Protein AF-A0A968BNF8-F1 (afdb_monomer)

Secondary structure (DSSP, 8-state):
---S-SSEEE--SSGGG-EEESSS---EE----BSEEE-TTT--EEE--HHHHHHHHHHHHH-TTEEE---SB--TTSGGGGGG-

Mean predicted aligned error: 3.77 Å

Nearest PDB structures (foldseek):
  7xcn-assembly1_D  TM=8.728E-01  e=1.254E-03  Methanosarcina barkeri MS
  2qne-assembly1_B  TM=8.363E-01  e=4.793E-03  Desulfitobacterium hafniense Y51
  7xcl-assembly1_F  TM=7.989E-01  e=2.804E-03  Methanosarcina barkeri MS
  7xcm-assembly1_C  TM=8.293E-01  e=5.481E-03  Methanosarcina barkeri MS
  7xxf-assembly1_H  TM=3.297E-01  e=8.722E+00  Rhodopila globiformis

Structure (mmCIF, N/CA/C/O backbone):
data_AF-A0A968BNF8-F1
#
_entry.id   AF-A0A968BNF8-F1
#
loop_
_atom_site.group_PDB
_atom_site.id
_atom_site.type_symbol
_atom_site.label_atom_id
_atom_site.label_alt_id
_atom_site.label_comp_id
_atom_site.label_asym_id
_atom_site.label_entity_id
_atom_site.label_seq_id
_atom_site.pdbx_PDB_ins_code
_atom_site.Cartn_x
_atom_site.Cartn_y
_atom_site.Cartn_z
_atom_site.occupancy
_atom_site.B_iso_or_equiv
_atom_site.auth_seq_id
_atom_site.auth_comp_id
_atom_site.auth_asym_id
_atom_site.auth_atom_id
_atom_site.pdbx_PDB_model_num
ATOM 1 N N . MET A 1 1 ? 30.391 7.903 -4.297 1.00 55.25 1 MET A N 1
ATOM 2 C CA . MET A 1 1 ? 29.020 7.347 -4.225 1.00 55.25 1 MET A CA 1
ATOM 3 C C . MET A 1 1 ? 28.696 6.649 -5.548 1.00 55.25 1 MET A C 1
ATOM 5 O O . MET A 1 1 ? 28.200 7.313 -6.442 1.00 55.25 1 MET A O 1
ATOM 9 N N . SER A 1 2 ? 29.028 5.362 -5.726 1.00 82.44 2 SER A N 1
ATOM 10 C CA . SER A 1 2 ? 28.840 4.654 -7.018 1.00 82.44 2 SER A CA 1
ATOM 11 C C . SER A 1 2 ? 28.109 3.307 -6.926 1.00 82.44 2 SER A C 1
ATOM 13 O O . SER A 1 2 ? 28.011 2.614 -7.930 1.00 82.44 2 SER A O 1
ATOM 15 N N . TYR A 1 3 ? 27.612 2.918 -5.747 1.00 91.69 3 TYR A N 1
ATOM 16 C CA . TYR A 1 3 ? 26.958 1.614 -5.549 1.00 91.69 3 TYR A CA 1
ATOM 17 C C . TYR A 1 3 ? 25.432 1.657 -5.682 1.00 91.69 3 TYR A C 1
ATOM 19 O O . TYR A 1 3 ? 24.805 0.611 -5.811 1.00 91.69 3 TYR A O 1
ATOM 27 N N . ALA A 1 4 ? 24.822 2.846 -5.647 1.00 92.81 4 ALA A N 1
ATOM 28 C CA . ALA A 1 4 ? 23.382 2.973 -5.824 1.00 92.81 4 ALA A CA 1
ATOM 29 C C . ALA A 1 4 ? 23.025 2.820 -7.315 1.00 92.81 4 ALA A C 1
ATOM 31 O O . ALA A 1 4 ? 23.602 3.534 -8.145 1.00 92.81 4 ALA A O 1
ATOM 32 N N . PRO A 1 5 ? 22.096 1.917 -7.678 1.00 93.56 5 PRO A N 1
ATOM 33 C CA . PRO A 1 5 ? 21.679 1.755 -9.061 1.00 93.56 5 PRO A CA 1
ATOM 34 C C . PRO A 1 5 ? 20.956 3.015 -9.539 1.00 93.56 5 PRO A C 1
ATOM 36 O O . PRO A 1 5 ? 20.145 3.594 -8.820 1.00 93.56 5 PRO A O 1
ATOM 39 N N . ARG A 1 6 ? 21.237 3.432 -10.778 1.00 93.56 6 ARG A N 1
ATOM 40 C CA . ARG A 1 6 ? 20.547 4.578 -11.390 1.00 93.56 6 ARG A CA 1
ATOM 41 C C . ARG A 1 6 ? 19.073 4.287 -11.655 1.00 93.56 6 ARG A C 1
ATOM 43 O O . ARG A 1 6 ? 18.263 5.199 -11.565 1.00 93.56 6 ARG A O 1
ATOM 50 N N . PHE A 1 7 ? 18.763 3.032 -11.974 1.00 95.69 7 PHE A N 1
ATOM 51 C CA . PHE A 1 7 ? 17.432 2.543 -12.313 1.00 95.69 7 PHE A CA 1
ATOM 52 C C . PHE A 1 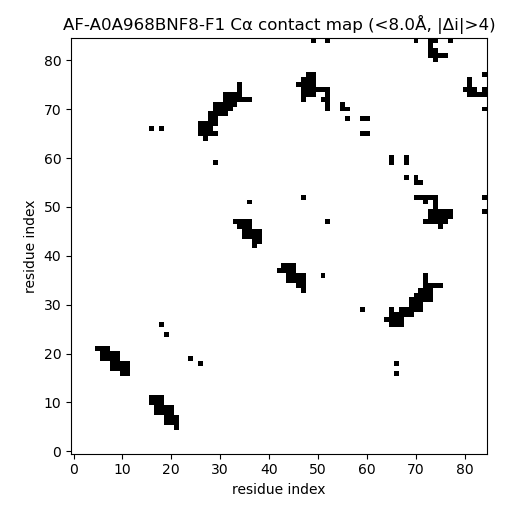7 ? 17.251 1.148 -11.732 1.00 95.69 7 PHE A C 1
ATOM 54 O O . PHE A 1 7 ? 18.209 0.374 -11.667 1.00 95.69 7 PHE A O 1
ATOM 61 N N . TYR A 1 8 ? 16.032 0.821 -11.326 1.00 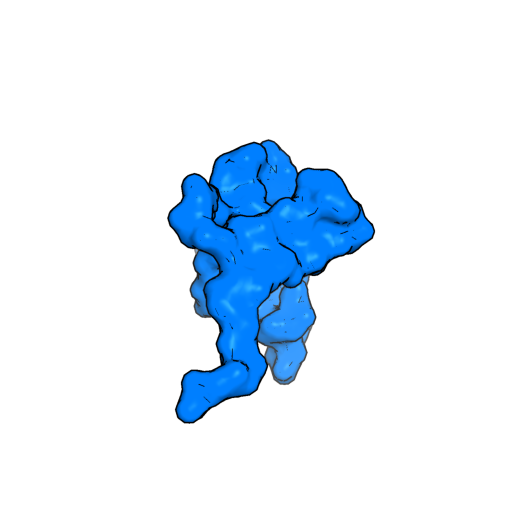96.00 8 TYR A N 1
ATOM 62 C CA . TYR A 1 8 ? 15.697 -0.501 -10.813 1.00 96.00 8 TYR A CA 1
ATOM 63 C C . TYR A 1 8 ? 14.215 -0.803 -11.030 1.00 96.00 8 TYR A C 1
ATOM 65 O O . TYR A 1 8 ? 13.418 0.079 -11.350 1.00 96.00 8 TYR A O 1
ATOM 73 N N . THR A 1 9 ? 13.857 -2.076 -10.886 1.00 96.75 9 THR A N 1
ATOM 74 C CA . THR A 1 9 ? 12.461 -2.516 -10.916 1.00 96.75 9 THR A CA 1
ATOM 75 C C . THR A 1 9 ? 11.988 -2.726 -9.487 1.00 96.75 9 THR A C 1
ATOM 77 O O . THR A 1 9 ? 12.654 -3.409 -8.709 1.00 96.75 9 THR A O 1
ATOM 80 N N . MET A 1 10 ? 10.843 -2.145 -9.145 1.00 96.62 10 MET A N 1
ATOM 81 C CA . MET A 1 10 ? 10.111 -2.507 -7.940 1.00 96.62 10 MET A CA 1
ATOM 82 C C . MET A 1 10 ? 9.242 -3.716 -8.282 1.00 96.62 10 MET A C 1
ATOM 84 O O . MET A 1 10 ? 8.220 -3.579 -8.954 1.00 96.62 10 MET A O 1
ATOM 88 N N . ALA 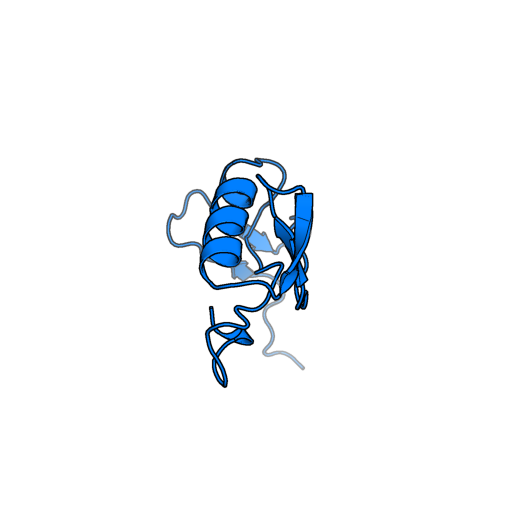A 1 11 ? 9.708 -4.900 -7.888 1.00 97.00 11 ALA A N 1
ATOM 89 C CA . ALA A 1 11 ? 9.051 -6.156 -8.221 1.00 97.00 11 ALA A CA 1
ATOM 90 C C . ALA A 1 11 ? 7.778 -6.350 -7.388 1.00 97.00 11 ALA A C 1
ATOM 92 O O . ALA A 1 11 ? 7.797 -6.220 -6.161 1.00 97.00 11 ALA A O 1
ATOM 93 N N . ALA A 1 12 ? 6.686 -6.697 -8.059 1.00 96.25 12 ALA A N 1
ATOM 94 C CA . ALA A 1 12 ? 5.423 -7.055 -7.441 1.00 96.25 12 ALA A CA 1
ATOM 95 C C . ALA A 1 12 ? 5.287 -8.580 -7.313 1.00 96.25 12 ALA A C 1
ATOM 97 O O . ALA A 1 12 ? 6.050 -9.367 -7.870 1.00 96.25 12 ALA A O 1
ATOM 98 N N . ARG A 1 13 ? 4.256 -9.030 -6.586 1.00 95.62 13 ARG A N 1
ATOM 99 C CA . ARG A 1 13 ? 3.920 -10.463 -6.495 1.00 95.62 13 ARG A CA 1
ATOM 100 C C . ARG A 1 13 ? 3.565 -11.064 -7.861 1.00 95.62 13 ARG A C 1
ATOM 102 O O . ARG A 1 13 ? 3.829 -12.237 -8.101 1.00 95.62 13 ARG A O 1
ATOM 109 N N . SER A 1 14 ? 2.919 -10.277 -8.719 1.00 95.75 14 SER A N 1
ATOM 110 C CA . SER A 1 14 ? 2.640 -10.628 -10.111 1.00 95.75 14 SER A CA 1
ATOM 111 C C . SER A 1 14 ? 3.483 -9.721 -11.008 1.00 95.75 14 SER A C 1
ATOM 113 O O . SER A 1 14 ? 3.330 -8.505 -10.887 1.00 95.75 14 SER A O 1
ATOM 115 N N . PRO A 1 15 ? 4.297 -10.267 -11.932 1.00 96.19 15 PRO A N 1
ATOM 116 C CA . PRO A 1 15 ? 5.145 -9.466 -12.822 1.00 96.19 15 PRO A CA 1
ATOM 117 C C . PRO A 1 15 ? 4.381 -8.447 -13.678 1.00 96.19 15 PRO A C 1
ATOM 119 O O . PRO A 1 15 ? 4.953 -7.473 -14.155 1.00 96.19 15 PRO A O 1
ATOM 122 N N . ALA A 1 16 ? 3.071 -8.647 -13.869 1.00 94.81 16 ALA A N 1
ATOM 123 C CA . ALA A 1 16 ? 2.206 -7.696 -14.568 1.00 94.81 16 ALA A CA 1
ATOM 124 C C . ALA A 1 16 ? 2.066 -6.341 -13.842 1.00 94.81 16 ALA A C 1
ATOM 126 O O . ALA A 1 16 ? 1.625 -5.374 -14.456 1.00 94.81 16 ALA A O 1
ATOM 127 N N . HIS A 1 17 ? 2.430 -6.273 -12.558 1.00 95.25 17 HIS A N 1
ATOM 128 C CA . HIS A 1 17 ? 2.374 -5.064 -11.731 1.00 95.25 17 HIS A CA 1
ATOM 129 C C . HIS A 1 17 ? 3.767 -4.540 -11.345 1.00 95.25 17 HIS A C 1
ATOM 131 O O . HIS A 1 17 ? 3.879 -3.712 -10.444 1.00 95.25 17 HIS A O 1
ATOM 137 N N . ASP A 1 18 ? 4.832 -5.014 -11.998 1.00 96.94 18 ASP A N 1
ATOM 138 C CA . ASP A 1 18 ? 6.184 -4.502 -11.771 1.00 96.94 18 ASP A CA 1
ATOM 139 C C . ASP A 1 18 ? 6.294 -3.032 -12.192 1.00 96.94 18 ASP A C 1
ATOM 141 O O . ASP A 1 18 ? 5.875 -2.646 -13.288 1.00 96.94 18 ASP A O 1
ATOM 145 N N . LEU A 1 19 ? 6.922 -2.211 -11.345 1.00 96.69 19 LEU A N 1
ATOM 146 C CA . LEU A 1 19 ? 7.135 -0.793 -11.636 1.00 96.69 19 LEU A CA 1
ATOM 147 C C . LEU A 1 19 ? 8.581 -0.553 -12.062 1.00 96.69 19 LEU A C 1
ATOM 149 O O . LEU A 1 19 ? 9.524 -0.813 -11.308 1.00 96.69 19 LEU A O 1
ATOM 153 N N . LYS A 1 20 ? 8.767 -0.017 -13.269 1.00 96.88 20 LYS A N 1
ATOM 154 C CA . LYS A 1 20 ? 10.088 0.353 -13.789 1.00 96.88 20 LYS A CA 1
ATOM 155 C C . LYS A 1 20 ? 10.423 1.775 -13.376 1.00 96.88 20 LYS A C 1
ATOM 157 O O . LYS A 1 20 ? 9.786 2.719 -13.839 1.00 96.88 20 LYS A O 1
ATOM 162 N N . LEU A 1 21 ? 11.426 1.927 -12.518 1.00 96.31 21 LEU A N 1
ATOM 163 C CA . LEU A 1 21 ? 11.889 3.223 -12.031 1.00 96.31 21 LEU A CA 1
ATOM 164 C C . LEU A 1 21 ? 13.081 3.682 -12.873 1.00 96.31 21 LEU A C 1
ATOM 166 O O . LEU A 1 21 ? 14.232 3.634 -12.438 1.00 96.31 21 LEU A O 1
ATOM 170 N N . ASP A 1 22 ? 12.785 4.079 -14.111 1.00 96.38 22 ASP A N 1
ATOM 171 C CA . ASP A 1 22 ? 13.754 4.552 -15.109 1.00 96.38 22 ASP A CA 1
ATOM 172 C C . ASP A 1 22 ? 13.615 6.049 -15.453 1.00 96.38 22 ASP A C 1
ATOM 174 O O . ASP A 1 22 ? 14.372 6.585 -16.262 1.00 96.38 22 ASP A O 1
ATOM 178 N N . GLY A 1 23 ? 12.662 6.736 -14.812 1.00 95.19 23 GLY A N 1
ATOM 179 C CA . GLY A 1 23 ? 12.377 8.157 -15.020 1.00 95.19 23 GLY A CA 1
ATOM 180 C C . GLY A 1 23 ? 11.440 8.464 -16.193 1.00 95.19 23 GLY A C 1
ATOM 181 O O . GLY A 1 23 ? 11.222 9.637 -16.482 1.00 95.19 23 GLY A O 1
ATOM 182 N N . THR A 1 24 ? 10.878 7.452 -16.862 1.00 96.56 24 THR A N 1
ATOM 183 C CA . THR A 1 24 ? 9.980 7.646 -18.019 1.00 96.56 24 THR A CA 1
ATOM 184 C C . THR A 1 24 ? 8.493 7.683 -17.658 1.00 96.56 24 THR A C 1
ATOM 186 O O . THR A 1 24 ? 7.682 8.168 -18.446 1.00 96.56 24 THR A O 1
ATOM 189 N N . ALA A 1 25 ? 8.129 7.206 -16.465 1.00 93.94 25 ALA A N 1
ATOM 190 C CA . ALA A 1 25 ? 6.754 7.127 -15.985 1.00 93.94 25 ALA A CA 1
ATOM 191 C C . ALA A 1 25 ? 6.617 7.659 -14.551 1.00 93.94 25 ALA A C 1
ATOM 193 O O . ALA A 1 25 ? 7.557 7.612 -13.755 1.00 93.94 25 ALA A O 1
ATOM 194 N N . MET A 1 26 ? 5.415 8.137 -14.224 1.00 94.25 26 MET A N 1
ATOM 195 C CA . MET A 1 26 ? 5.007 8.501 -12.868 1.00 94.25 26 MET A CA 1
ATOM 196 C C . MET A 1 26 ? 4.083 7.415 -12.318 1.00 94.25 26 MET A C 1
ATOM 198 O O . MET A 1 26 ? 3.109 7.049 -12.972 1.00 94.25 26 MET A O 1
ATOM 202 N N . TYR A 1 27 ? 4.356 6.948 -11.102 1.00 95.25 27 TYR A N 1
ATOM 203 C CA . TYR A 1 27 ? 3.498 6.005 -10.388 1.00 95.25 27 TYR A CA 1
ATOM 204 C C . TYR A 1 27 ? 2.938 6.681 -9.144 1.00 95.25 27 TYR A C 1
ATOM 206 O O . TYR A 1 27 ? 3.692 7.227 -8.338 1.00 95.25 27 TYR A O 1
ATOM 214 N N . CYS A 1 28 ? 1.619 6.647 -8.989 1.00 95.19 28 CYS A N 1
ATOM 215 C CA . CYS A 1 28 ? 0.956 7.143 -7.792 1.00 95.19 28 CYS A CA 1
ATOM 216 C C . CYS A 1 28 ? 0.777 6.014 -6.779 1.00 95.19 28 CYS A C 1
ATOM 218 O O . CYS A 1 28 ? 0.574 4.859 -7.147 1.00 95.19 28 CYS A O 1
ATOM 220 N N . ALA A 1 29 ? 0.790 6.369 -5.504 1.00 94.56 29 ALA A N 1
ATOM 221 C CA . ALA A 1 29 ? 0.380 5.489 -4.428 1.00 94.56 29 ALA A CA 1
ATOM 222 C C . ALA A 1 29 ? -0.453 6.266 -3.428 1.00 94.56 29 ALA A C 1
ATOM 224 O O . ALA A 1 29 ? -0.507 7.498 -3.436 1.00 94.56 29 ALA A O 1
ATOM 225 N N . THR A 1 30 ? -1.115 5.511 -2.573 1.00 93.25 30 THR A N 1
ATOM 226 C CA . THR A 1 30 ? -1.706 6.049 -1.363 1.00 93.25 30 THR A CA 1
ATOM 227 C C . THR A 1 30 ? -0.617 6.540 -0.409 1.00 93.25 30 THR A C 1
ATOM 229 O O . THR A 1 30 ? 0.523 6.097 -0.488 1.00 93.25 30 THR A O 1
ATOM 232 N N . ASP A 1 31 ? -0.957 7.474 0.474 1.00 86.62 31 ASP A N 1
ATOM 233 C CA . ASP A 1 31 ? -0.053 7.970 1.518 1.00 86.62 31 ASP A CA 1
ATOM 234 C C . ASP A 1 31 ? -0.524 7.494 2.894 1.00 86.62 31 ASP A C 1
ATOM 236 O O . ASP A 1 31 ? -1.722 7.282 3.094 1.00 86.62 31 ASP A O 1
ATOM 240 N N . GLY A 1 32 ? 0.423 7.290 3.811 1.00 79.19 32 GLY A N 1
ATOM 241 C CA . GLY A 1 32 ? 0.213 6.618 5.093 1.00 79.19 32 GLY A CA 1
ATOM 242 C C . GLY A 1 32 ? 0.218 7.514 6.333 1.00 79.19 32 GLY A C 1
ATOM 243 O O . GLY A 1 32 ? 0.195 8.737 6.257 1.00 79.19 32 GLY A O 1
ATOM 244 N N . CYS A 1 33 ? 0.281 6.864 7.503 1.00 79.12 33 CYS A N 1
ATOM 245 C CA . CYS A 1 33 ? 0.341 7.431 8.868 1.00 79.12 33 CYS A CA 1
ATOM 246 C C . CYS A 1 33 ? -0.991 7.856 9.518 1.00 79.12 33 CYS A C 1
ATOM 248 O O . CYS A 1 33 ? -0.987 8.439 10.608 1.00 79.12 33 CYS A O 1
ATOM 250 N N . GLY A 1 34 ? -2.147 7.538 8.929 1.00 89.69 34 GLY A N 1
ATOM 251 C CA . GLY A 1 34 ? -3.434 7.791 9.579 1.00 89.69 34 GLY A CA 1
ATOM 252 C C . GLY A 1 34 ? -3.662 6.903 10.812 1.00 89.69 34 GLY A C 1
ATOM 253 O O . GLY A 1 34 ? -3.555 5.685 10.741 1.00 89.69 34 GLY A O 1
ATOM 254 N N . THR A 1 35 ? -4.044 7.483 11.951 1.00 94.12 35 THR A N 1
ATOM 255 C CA . THR A 1 35 ? -4.463 6.719 13.154 1.00 94.12 35 THR A CA 1
ATO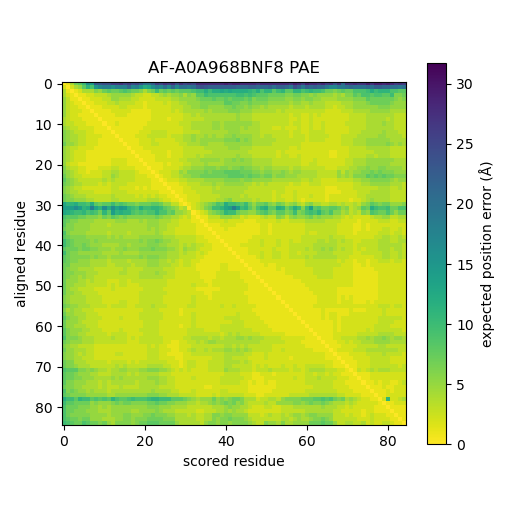M 256 C C . THR A 1 35 ? -5.981 6.610 13.298 1.00 94.12 35 THR A C 1
ATOM 258 O O . THR A 1 35 ? -6.496 5.947 14.200 1.00 94.12 35 THR A O 1
ATOM 261 N N . LYS A 1 36 ? -6.723 7.309 12.433 1.00 95.56 36 LYS A N 1
ATOM 262 C CA . LYS A 1 36 ? -8.184 7.381 12.442 1.00 95.56 36 LYS A CA 1
ATOM 263 C C . LYS A 1 36 ? -8.713 7.297 11.022 1.00 95.56 36 LYS A C 1
ATOM 265 O O . LYS A 1 36 ? -8.125 7.876 10.113 1.00 95.56 36 LYS A O 1
ATOM 270 N N . THR A 1 37 ? -9.870 6.670 10.871 1.00 95.50 37 THR A N 1
ATOM 271 C CA . THR A 1 37 ? -10.605 6.582 9.608 1.00 95.50 37 THR A CA 1
ATOM 272 C C . THR A 1 37 ? -12.055 7.032 9.791 1.00 95.50 37 THR A C 1
ATOM 274 O O . THR A 1 37 ? -12.529 7.188 10.922 1.00 95.50 37 THR A O 1
ATOM 277 N N . ILE A 1 38 ? -12.747 7.265 8.677 1.00 96.31 38 ILE A N 1
ATOM 278 C CA . ILE A 1 38 ? -14.203 7.397 8.649 1.00 96.31 38 ILE A CA 1
ATOM 279 C C . ILE A 1 38 ? -14.777 6.024 8.340 1.00 96.31 38 ILE A C 1
ATOM 281 O O . ILE A 1 38 ? -14.469 5.430 7.310 1.00 96.31 38 ILE A O 1
ATOM 285 N N . ASP A 1 39 ? -15.616 5.529 9.235 1.00 94.81 39 ASP A N 1
ATOM 286 C CA . ASP A 1 39 ? -16.305 4.266 9.040 1.00 94.81 39 ASP A CA 1
ATOM 287 C C . ASP A 1 39 ? -17.293 4.358 7.863 1.00 94.81 39 ASP A C 1
ATOM 289 O O . ASP A 1 39 ? -18.086 5.300 7.777 1.00 94.81 39 ASP A O 1
ATOM 293 N N . PHE A 1 40 ? -17.238 3.403 6.932 1.00 91.62 40 PHE A N 1
ATOM 294 C CA . PHE A 1 40 ? -18.032 3.473 5.701 1.00 91.62 40 PHE A CA 1
ATOM 295 C C . PHE A 1 40 ? -19.544 3.346 5.937 1.00 91.62 40 PHE A C 1
ATOM 297 O O . PHE A 1 40 ? -20.319 3.910 5.160 1.00 91.62 40 PHE A O 1
ATOM 304 N N . GLU A 1 41 ? -19.963 2.663 7.005 1.00 95.25 41 GLU A N 1
ATOM 305 C CA . GLU A 1 41 ? -21.374 2.448 7.333 1.00 95.25 41 GLU A CA 1
ATOM 306 C C . GLU A 1 41 ? -21.909 3.583 8.206 1.00 95.25 41 GLU A C 1
ATOM 308 O O . GLU A 1 41 ? -22.854 4.278 7.837 1.00 95.25 41 GLU A O 1
ATOM 313 N N . THR A 1 42 ? -21.269 3.816 9.353 1.00 96.94 42 THR A N 1
ATOM 314 C CA . THR A 1 42 ? -21.754 4.774 10.362 1.00 96.94 42 THR A CA 1
ATOM 315 C C . THR A 1 42 ? -21.381 6.223 10.056 1.00 96.94 42 THR A C 1
ATOM 317 O O . THR 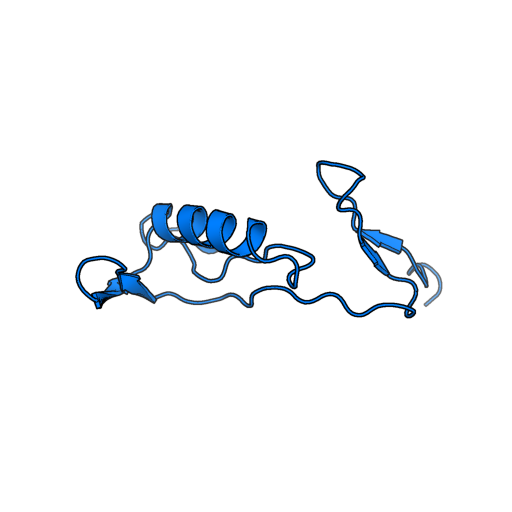A 1 42 ? -21.920 7.147 10.671 1.00 96.94 42 THR A O 1
ATOM 320 N N . ARG A 1 43 ? -20.437 6.441 9.128 1.00 96.88 43 ARG A N 1
ATOM 321 C CA . ARG A 1 43 ? -19.853 7.750 8.784 1.00 96.88 43 ARG A CA 1
ATOM 322 C C . ARG A 1 43 ? -19.175 8.466 9.955 1.00 96.88 43 ARG A C 1
ATOM 324 O O . ARG A 1 43 ? -18.850 9.647 9.846 1.00 96.88 43 ARG A O 1
ATOM 331 N N . GLN A 1 44 ? -18.925 7.765 11.060 1.00 98.25 44 GLN A N 1
ATOM 332 C CA . GLN A 1 44 ? -18.255 8.328 12.225 1.00 98.25 44 GLN A CA 1
ATOM 333 C C . GLN A 1 44 ? -16.741 8.190 12.119 1.00 98.25 44 GLN A C 1
ATOM 335 O O . GLN A 1 44 ? -16.208 7.210 11.593 1.00 98.25 44 GLN A O 1
ATOM 340 N N . ARG A 1 45 ? -16.033 9.182 12.664 1.00 97.88 45 ARG A N 1
ATOM 341 C CA . ARG A 1 45 ? -14.579 9.126 12.802 1.00 97.88 45 ARG A CA 1
ATOM 342 C C . ARG A 1 45 ? -14.213 8.259 13.998 1.00 97.88 45 ARG A C 1
ATOM 344 O O . ARG A 1 45 ? -14.600 8.570 15.120 1.00 97.88 45 ARG A O 1
ATOM 351 N N . ARG A 1 46 ? -13.399 7.231 13.778 1.00 97.75 46 ARG A N 1
ATOM 352 C CA . ARG A 1 46 ? -12.930 6.320 14.832 1.00 97.75 46 ARG A CA 1
ATOM 353 C C . ARG A 1 46 ? -11.456 5.953 14.646 1.00 97.75 46 ARG A C 1
ATOM 355 O O . ARG A 1 46 ? -10.921 6.180 13.557 1.00 97.75 46 ARG A O 1
ATOM 362 N N . PRO A 1 47 ? -10.780 5.413 15.677 1.00 97.19 47 PRO A N 1
ATOM 363 C CA . PRO A 1 47 ? -9.499 4.740 15.489 1.00 97.19 47 PRO A CA 1
ATOM 364 C C . PRO A 1 47 ? -9.592 3.685 14.382 1.00 97.19 47 PRO A C 1
ATOM 366 O O . PRO A 1 47 ? -10.612 2.997 14.257 1.00 97.19 47 PRO A O 1
ATOM 369 N N . SER A 1 48 ? -8.551 3.599 13.558 1.00 96.31 48 SER A N 1
ATOM 370 C CA . SER A 1 48 ? -8.452 2.577 12.518 1.00 96.31 48 SER A CA 1
ATOM 371 C C . SER A 1 48 ? -8.144 1.209 13.114 1.00 96.31 48 SER A C 1
ATOM 373 O O . SER A 1 48 ? -7.425 1.096 14.104 1.00 96.31 48 SER A O 1
ATOM 375 N N . VAL A 1 49 ? -8.654 0.166 12.479 1.00 96.44 49 VAL A N 1
ATOM 376 C CA . VAL A 1 49 ? -8.405 -1.237 12.814 1.00 96.44 49 VAL A CA 1
ATOM 377 C C . VAL A 1 49 ? -7.780 -1.952 11.619 1.00 96.44 49 VAL A C 1
ATOM 379 O O . VAL A 1 49 ? -7.810 -1.439 10.499 1.00 96.44 49 VAL A O 1
ATOM 382 N N . LYS A 1 50 ? -7.234 -3.152 11.821 1.00 96.19 50 LYS A N 1
ATOM 383 C CA . LYS A 1 50 ? -6.615 -3.952 10.754 1.00 96.19 50 LYS A CA 1
ATOM 384 C C . LYS A 1 50 ? -7.539 -4.185 9.556 1.00 96.19 50 LYS A C 1
ATOM 386 O O . LYS A 1 50 ? -7.089 -4.216 8.412 1.00 96.19 50 LYS A O 1
ATOM 391 N N . ASP A 1 51 ? -8.837 -4.320 9.804 1.00 96.44 51 ASP A N 1
ATOM 392 C CA . ASP A 1 51 ? -9.827 -4.472 8.739 1.00 96.44 51 ASP A CA 1
ATOM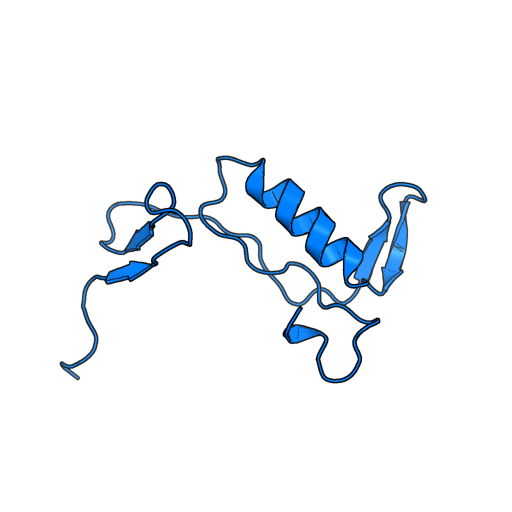 393 C C . ASP A 1 51 ? -9.924 -3.229 7.832 1.00 96.44 51 ASP A C 1
ATOM 395 O O . ASP A 1 51 ? -10.135 -3.365 6.628 1.00 96.44 51 ASP A O 1
ATOM 399 N N . ASP A 1 52 ? -9.675 -2.022 8.354 1.00 96.00 52 ASP A N 1
ATOM 400 C CA . ASP A 1 52 ? -9.624 -0.812 7.525 1.00 96.00 52 ASP A CA 1
ATOM 401 C C . ASP A 1 52 ? -8.432 -0.845 6.568 1.00 96.00 52 ASP A C 1
ATOM 403 O O . ASP A 1 52 ? -8.585 -0.497 5.399 1.00 96.00 52 ASP A O 1
ATOM 407 N N . VAL A 1 53 ? -7.273 -1.332 7.029 1.00 95.44 53 VAL A N 1
ATOM 408 C CA . VAL A 1 53 ? -6.087 -1.537 6.181 1.00 95.44 53 VAL A CA 1
ATOM 409 C C . VAL A 1 53 ? -6.416 -2.503 5.040 1.00 95.44 53 VAL A C 1
ATOM 411 O O . VAL A 1 53 ? -6.146 -2.216 3.876 1.00 95.44 53 VAL A O 1
ATOM 414 N N . ALA A 1 54 ? -7.080 -3.621 5.346 1.00 95.94 54 ALA A N 1
ATOM 415 C CA . ALA A 1 54 ? -7.485 -4.598 4.338 1.00 95.94 54 ALA A CA 1
ATOM 416 C C . ALA A 1 54 ? -8.522 -4.037 3.346 1.00 95.94 54 ALA A C 1
ATOM 418 O O . ALA A 1 54 ? -8.430 -4.279 2.141 1.00 95.94 54 ALA A O 1
ATOM 419 N N . LYS A 1 55 ? -9.516 -3.283 3.828 1.00 95.75 55 LYS A N 1
ATOM 420 C CA . LYS A 1 55 ? -10.518 -2.618 2.979 1.00 95.75 55 LYS A CA 1
ATOM 421 C C . LYS A 1 55 ? -9.872 -1.584 2.061 1.00 95.75 55 LYS A C 1
ATOM 423 O O . LYS A 1 55 ? -10.173 -1.565 0.871 1.00 95.75 55 LYS A O 1
ATOM 428 N N . MET A 1 56 ? -8.959 -0.771 2.584 1.00 93.94 56 MET A N 1
ATOM 429 C CA . MET A 1 56 ? -8.229 0.227 1.807 1.00 93.94 56 MET A CA 1
ATOM 430 C C . MET A 1 56 ? -7.327 -0.412 0.752 1.00 93.94 56 MET A C 1
ATOM 432 O O . MET A 1 56 ? -7.337 0.051 -0.382 1.00 93.94 56 MET A O 1
ATOM 436 N N . ALA A 1 57 ? -6.647 -1.519 1.067 1.00 94.94 57 ALA A N 1
ATOM 437 C CA . ALA A 1 57 ? -5.876 -2.274 0.079 1.00 94.94 57 ALA A CA 1
ATOM 438 C C . ALA A 1 57 ? -6.741 -2.726 -1.112 1.00 94.94 57 ALA A C 1
ATOM 440 O O . ALA A 1 57 ? -6.326 -2.581 -2.258 1.00 94.94 57 ALA A O 1
ATOM 441 N N . ARG A 1 58 ? -7.969 -3.205 -0.859 1.00 96.25 58 ARG A N 1
ATOM 442 C CA . ARG A 1 58 ? -8.921 -3.590 -1.921 1.00 96.25 58 ARG A CA 1
ATOM 443 C C . ARG A 1 58 ? -9.383 -2.398 -2.760 1.00 96.25 58 ARG A C 1
ATOM 445 O O . ARG A 1 58 ? -9.496 -2.518 -3.973 1.00 96.25 58 ARG A O 1
ATOM 452 N N . VAL A 1 59 ? -9.661 -1.258 -2.124 1.00 94.50 59 VAL A N 1
ATOM 453 C CA . VAL A 1 59 ? -10.028 -0.027 -2.844 1.00 94.50 59 VAL A CA 1
ATOM 454 C C . VAL A 1 59 ? -8.866 0.444 -3.717 1.00 94.50 59 VAL A C 1
ATOM 456 O O . VAL A 1 59 ? -9.087 0.795 -4.870 1.00 94.50 59 VAL A O 1
ATOM 459 N N . THR A 1 60 ? -7.636 0.408 -3.202 1.00 95.50 60 THR A N 1
ATOM 460 C CA . THR A 1 60 ? -6.435 0.771 -3.960 1.00 95.50 60 THR A CA 1
ATOM 461 C C . THR A 1 60 ? -6.206 -0.152 -5.153 1.00 95.50 60 THR A C 1
ATOM 463 O O . THR A 1 60 ? -5.958 0.346 -6.244 1.00 95.50 60 THR A O 1
ATOM 466 N N . ASP A 1 61 ? -6.349 -1.467 -4.973 1.00 95.19 61 ASP A N 1
ATOM 467 C CA . ASP A 1 61 ? -6.204 -2.470 -6.040 1.00 95.19 61 ASP A CA 1
ATOM 468 C C . ASP A 1 61 ? -7.215 -2.272 -7.184 1.00 95.19 61 ASP A C 1
ATOM 470 O O . ASP A 1 61 ? -6.896 -2.463 -8.354 1.00 95.19 61 ASP A O 1
ATOM 474 N N . TYR A 1 62 ? -8.427 -1.810 -6.861 1.00 96.38 62 TYR A N 1
ATOM 475 C CA . TYR A 1 62 ? -9.448 -1.489 -7.860 1.00 96.38 62 TYR A CA 1
ATOM 476 C C . TYR A 1 62 ? -9.114 -0.238 -8.699 1.00 96.38 62 TYR A C 1
ATOM 478 O O . TYR A 1 62 ? -9.567 -0.107 -9.838 1.00 96.38 62 TYR A O 1
ATOM 486 N N . LEU A 1 63 ? -8.346 0.710 -8.154 1.00 95.69 63 LEU A N 1
ATOM 487 C CA . LEU A 1 63 ? -8.055 1.985 -8.808 1.00 95.69 63 LEU A CA 1
ATOM 488 C C . LEU A 1 63 ? -6.836 1.864 -9.728 1.00 95.69 63 LEU A C 1
ATOM 490 O O . LEU A 1 63 ? -5.696 1.981 -9.289 1.00 95.69 63 LEU A O 1
ATOM 494 N N . SER A 1 64 ? -7.074 1.758 -11.038 1.00 93.94 64 SER A N 1
ATOM 495 C CA . SER A 1 64 ? -6.014 1.637 -12.056 1.00 93.94 64 SER A CA 1
ATOM 496 C C . SER A 1 64 ? -5.029 2.815 -12.115 1.00 93.94 64 SER A C 1
ATOM 498 O O . SER A 1 64 ? -4.001 2.725 -12.777 1.00 93.94 64 SER A O 1
ATOM 500 N N . SER A 1 65 ? -5.349 3.943 -11.475 1.00 94.69 65 SER A N 1
ATOM 501 C CA . SER A 1 65 ? -4.458 5.101 -11.358 1.00 94.69 65 SER A CA 1
ATOM 502 C C . SER A 1 65 ? -3.372 4.932 -10.289 1.00 94.69 65 SER A C 1
ATOM 504 O O . SER A 1 65 ? -2.463 5.757 -10.221 1.00 94.69 65 SER A O 1
ATOM 506 N N . LEU A 1 66 ? -3.472 3.916 -9.428 1.00 95.81 66 LEU A N 1
ATOM 507 C CA . LEU A 1 66 ? -2.503 3.632 -8.374 1.00 95.81 66 LEU A CA 1
ATOM 508 C C . LEU A 1 66 ? -1.563 2.512 -8.832 1.00 95.81 66 LEU A C 1
ATOM 510 O O . LEU A 1 66 ? -2.001 1.450 -9.257 1.00 95.81 66 LEU A O 1
ATOM 514 N N . GLY A 1 67 ? -0.257 2.769 -8.764 1.00 95.00 67 GLY A N 1
ATOM 515 C CA . GLY A 1 67 ? 0.784 1.826 -9.173 1.00 95.00 67 GLY A CA 1
ATOM 516 C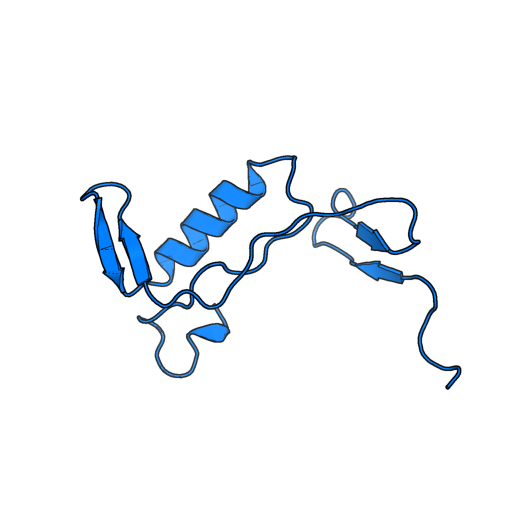 C . GLY A 1 67 ? 1.208 0.870 -8.060 1.00 95.00 67 GLY A C 1
ATOM 517 O O . GLY A 1 67 ? 1.595 -0.258 -8.340 1.00 95.00 67 GLY A O 1
ATOM 518 N N . PHE A 1 68 ? 1.133 1.295 -6.797 1.00 94.50 68 PHE A N 1
ATOM 519 C CA . PHE A 1 68 ? 1.384 0.422 -5.651 1.00 94.50 68 PHE A CA 1
ATOM 520 C C . PHE A 1 68 ? 0.570 0.842 -4.428 1.00 94.50 68 PHE A C 1
ATOM 522 O O . PHE A 1 68 ? 0.078 1.969 -4.328 1.00 94.50 68 PHE A O 1
ATOM 529 N N . TYR A 1 69 ? 0.437 -0.088 -3.485 1.00 94.25 69 TYR A N 1
ATOM 530 C CA . TYR A 1 69 ? -0.256 0.134 -2.225 1.00 94.25 69 TYR A CA 1
ATOM 531 C C . TYR A 1 69 ? 0.728 0.496 -1.114 1.00 94.25 69 TYR A C 1
ATOM 533 O O . TYR A 1 69 ? 1.661 -0.253 -0.830 1.00 94.25 69 TYR A O 1
ATOM 541 N N . TRP A 1 70 ? 0.462 1.616 -0.450 1.00 92.94 70 TRP A N 1
ATOM 542 C CA . TRP A 1 70 ? 1.074 1.981 0.822 1.00 92.94 70 TRP A CA 1
ATOM 543 C C . TRP A 1 70 ? -0.040 2.140 1.866 1.00 92.94 70 TRP A C 1
ATOM 545 O O . TRP A 1 70 ? -0.988 2.892 1.602 1.00 92.94 70 TRP A O 1
ATOM 555 N N . PRO A 1 71 ? 0.012 1.449 3.021 1.00 91.94 71 PRO A N 1
ATOM 556 C CA . PRO A 1 71 ? -1.056 1.500 4.015 1.00 91.94 71 PRO A CA 1
ATOM 557 C C . PRO A 1 71 ? -1.423 2.926 4.434 1.00 91.94 71 PRO A C 1
ATOM 559 O O . PRO A 1 71 ? -0.587 3.665 4.949 1.00 91.94 71 PRO A O 1
ATOM 562 N N . ILE A 1 72 ? -2.690 3.302 4.221 1.00 93.00 72 ILE A N 1
ATOM 563 C CA . ILE A 1 72 ? -3.186 4.665 4.494 1.00 93.00 72 ILE A CA 1
ATOM 564 C C . ILE A 1 72 ? -3.324 4.917 5.997 1.00 93.00 72 ILE A C 1
ATOM 566 O O . ILE A 1 72 ? -3.097 6.022 6.497 1.00 93.00 72 ILE A O 1
ATOM 570 N N . VAL A 1 73 ? -3.706 3.874 6.732 1.00 94.38 73 VAL A N 1
ATOM 571 C CA . VAL A 1 73 ? -3.909 3.913 8.178 1.00 94.38 73 VAL A CA 1
ATOM 572 C C . VAL A 1 73 ? -3.112 2.813 8.865 1.00 94.38 73 VAL A C 1
ATOM 574 O O . VAL A 1 73 ? -2.851 1.773 8.273 1.00 94.38 73 VAL A O 1
ATOM 577 N N . SER A 1 74 ? -2.755 3.030 10.128 1.00 94.31 74 SER A N 1
ATOM 578 C CA . SER A 1 74 ? -2.122 2.020 10.979 1.00 94.31 74 SER A CA 1
ATOM 579 C C . SER A 1 74 ? -3.171 1.299 11.823 1.00 94.31 74 SER A C 1
ATOM 581 O O . SER A 1 74 ? -4.072 1.938 1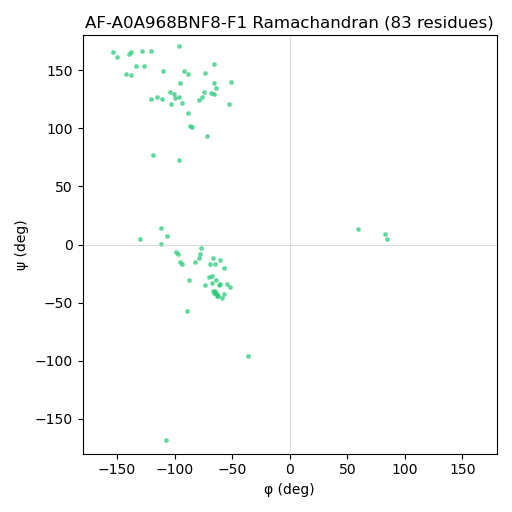2.377 1.00 94.31 74 SER A O 1
ATOM 583 N N . ALA A 1 75 ? -3.044 -0.017 11.962 1.00 95.31 75 ALA A N 1
ATOM 584 C CA . ALA A 1 75 ? -3.998 -0.862 12.678 1.00 95.31 75 ALA A CA 1
ATOM 585 C C . ALA A 1 75 ? -3.921 -0.637 14.204 1.00 95.31 75 ALA A C 1
ATOM 587 O O . ALA A 1 75 ? -3.103 -1.252 14.885 1.00 95.31 75 ALA A O 1
ATOM 588 N N . GLN A 1 76 ? -4.744 0.259 14.764 1.00 96.25 76 GLN A N 1
ATOM 589 C CA . GLN A 1 76 ? -4.667 0.636 16.189 1.00 96.25 76 GLN A CA 1
ATOM 590 C C . GLN A 1 76 ? -5.109 -0.491 17.136 1.00 96.25 76 GLN A C 1
ATOM 592 O O . GLN A 1 76 ? -4.794 -0.462 18.322 1.00 96.25 76 GLN A O 1
ATOM 597 N N . ASP A 1 77 ? -5.809 -1.497 16.616 1.00 96.50 77 ASP A N 1
ATOM 598 C CA . ASP A 1 77 ? -6.146 -2.749 17.298 1.00 96.50 77 ASP A CA 1
ATOM 599 C C . ASP A 1 77 ? -4.968 -3.740 17.371 1.00 96.50 77 ASP A C 1
ATOM 601 O O . ASP A 1 77 ? -5.088 -4.794 17.993 1.00 96.50 77 ASP A O 1
ATOM 605 N N . CYS A 1 78 ? -3.819 -3.404 16.775 1.00 95.56 78 CYS A N 1
ATOM 606 C CA . CYS A 1 78 ? -2.612 -4.224 16.752 1.00 95.56 78 CYS A CA 1
ATOM 607 C C . CYS A 1 78 ? -1.431 -3.506 17.439 1.00 95.56 78 CYS A C 1
ATOM 609 O O . CYS A 1 78 ? -0.543 -3.039 16.747 1.00 95.56 78 CYS A O 1
ATOM 611 N N . PRO A 1 79 ? -1.349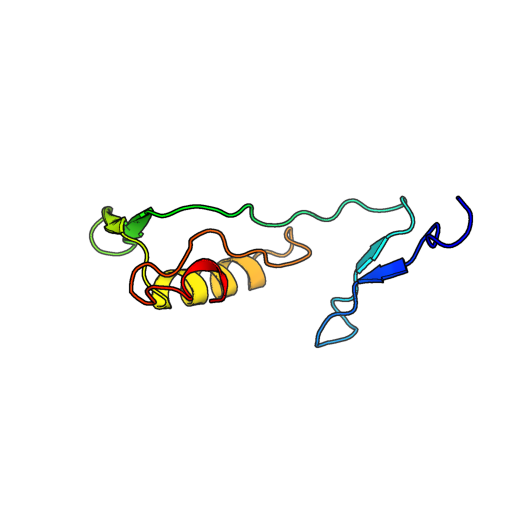 -3.445 18.780 1.00 90.88 79 PRO A N 1
ATOM 612 C CA . PRO A 1 79 ? -0.528 -2.506 19.564 1.00 90.88 79 PRO A CA 1
ATOM 613 C C . PRO A 1 79 ? 0.861 -2.125 19.001 1.00 90.88 79 PRO A C 1
ATOM 615 O O . PRO A 1 79 ? 0.986 -1.228 18.172 1.00 90.88 79 PRO A O 1
ATOM 618 N N . ALA A 1 80 ? 1.934 -2.788 19.443 1.00 93.56 80 ALA A N 1
ATOM 619 C CA . ALA A 1 80 ? 3.305 -2.475 19.031 1.00 93.56 80 ALA A CA 1
ATOM 620 C C . ALA A 1 80 ? 3.579 -2.756 17.542 1.00 93.56 80 ALA A C 1
ATOM 622 O O . ALA A 1 80 ? 4.618 -2.365 17.018 1.00 93.56 80 ALA A O 1
ATOM 623 N N . THR A 1 81 ? 2.664 -3.450 16.863 1.00 93.94 81 THR A N 1
ATOM 624 C CA . THR A 1 81 ? 2.803 -3.851 15.462 1.00 93.94 81 THR A CA 1
ATOM 625 C C . THR A 1 81 ? 1.911 -3.047 14.527 1.00 93.94 81 THR A C 1
ATOM 627 O O . THR A 1 81 ? 1.890 -3.352 13.345 1.00 93.94 81 THR A O 1
ATOM 630 N N . ALA A 1 82 ? 1.225 -2.004 15.004 1.00 91.94 82 ALA A N 1
ATOM 631 C CA . ALA A 1 82 ? 0.258 -1.226 14.231 1.00 91.94 82 ALA A CA 1
ATOM 632 C C . ALA A 1 82 ? 0.805 -0.710 12.885 1.00 91.94 82 ALA A C 1
ATOM 634 O O . ALA A 1 82 ? 0.043 -0.720 11.919 1.00 91.94 82 ALA A O 1
ATOM 635 N N . PRO A 1 83 ? 2.091 -0.304 12.777 1.00 86.81 83 PRO A N 1
ATOM 636 C CA . PRO A 1 83 ? 2.688 0.116 11.506 1.00 86.81 83 PRO A CA 1
ATOM 637 C C . PRO A 1 83 ? 3.086 -1.032 10.561 1.00 86.81 83 PRO A C 1
ATOM 639 O O . PRO A 1 83 ? 3.523 -0.761 9.449 1.00 86.81 83 PRO A O 1
ATOM 642 N N . LEU A 1 84 ? 3.022 -2.290 11.010 1.00 88.44 84 LEU A N 1
ATOM 643 C CA . LEU A 1 84 ? 3.433 -3.479 10.248 1.00 88.44 84 LEU A CA 1
ATOM 644 C C . LEU A 1 84 ? 2.268 -4.189 9.542 1.00 88.44 84 LEU A C 1
ATOM 646 O O . LEU A 1 84 ? 2.514 -5.142 8.802 1.00 88.44 84 LEU A O 1
ATOM 650 N N . HIS A 1 85 ? 1.024 -3.786 9.820 1.00 86.12 85 HIS A N 1
ATOM 651 C CA . HIS A 1 85 ? -0.173 -4.296 9.138 1.00 86.12 85 HIS A CA 1
ATOM 652 C C . HIS A 1 85 ? -0.514 -3.406 7.956 1.00 86.12 85 HIS A C 1
ATOM 654 O O . HIS A 1 85 ? -0.901 -3.989 6.922 1.00 86.12 85 HIS A O 1
#

pLDDT: mean 93.77, std 5.51, range [55.25, 98.25]

Solvent-accessible surface area (backbone atoms only — not comparable to full-atom values): 5291 Å² total; per-residue (Å²): 142,81,83,74,73,91,54,54,69,52,79,45,99,50,76,92,54,46,42,70,49,71,80,85,69,88,74,41,58,58,65,60,83,30,59,56,41,67,40,88,82,81,65,45,78,42,76,22,36,57,66,53,36,56,52,48,52,55,54,46,71,69,36,84,77,43,60,51,89,42,62,44,40,28,13,64,80,38,72,99,50,15,87,78,105

Radius of gyration: 15.9 Å; Cα contacts (8 Å, |Δi|>4): 131; chains: 1; bounding box: 51×20×38 Å

Sequence (85 aa):
MSYAPRFYTMAARSPAHDLKLDGTAMYCATDGCGTKTIDFETRQRRPSVKDDVAKMARVTDYLSSLGFYWPIVSAQDCPATAPLH

Foldseek 3Di:
DPPDDQWDWPDDPDNVLIDTRNPPDDADEADADAQWDQDPPVRDIDGAAPVVQVVVQVVLVPDPRHSDYDRHHFHVVPPPCRNVD